Protein AF-A0A1X1EJH2-F1 (afdb_monomer_lite)

pLDDT: mean 87.95, std 6.54, range [63.72, 98.12]

Foldseek 3Di:
DDDPPRKDKDFDPDDDDDPDDDDDPQLVVLCVVVCPPPLDDPRRVVVCVLLVSDGDMDMPPHPDDDDPVVVVVDCPPVPPDPVSVVVVVVSVVVVVVPRDPVSVVVVVCCVPPPVVPDDDDDD

Radius of gyration: 16.6 Å; chains: 1; bounding box: 31×37×40 Å

Sequence (123 aa):
MDLSNGHSVHDVYNAAFSHAYIINKPAAEILLDKLFPVWCVADQWQTFKEFGFIRLFGVHPEYISTNSVYESISTIGNRSDREIQEAKETAWKTIYSSRSLKIKLIKAFNLLFHRPFQKIIKQ

Secondary structure (DSSP, 8-state):
-B-TTS-EEEE-S-----S-----HHHHHHHHHHH-S--S-TT-HHHHHHTTS---EEEES-SS---HHHHHT-GGG----HHHHHHHHHHHHHHHHTS-HHHHHHHHHIIIIIGGG--PPP-

Organism: Pantoea cypripedii (NCBI:txid55209)

Structure (mmCIF, N/CA/C/O backbone):
data_AF-A0A1X1EJH2-F1
#
_entry.id   AF-A0A1X1EJH2-F1
#
loop_
_atom_site.group_PDB
_atom_site.id
_atom_site.type_symbol
_atom_site.label_atom_id
_atom_site.label_alt_id
_atom_site.label_comp_id
_atom_site.label_asym_id
_atom_site.label_entity_id
_atom_site.label_seq_id
_atom_site.pdbx_PDB_ins_code
_atom_site.Cartn_x
_atom_site.Cartn_y
_atom_site.Cartn_z
_atom_site.occupancy
_atom_site.B_iso_or_equiv
_atom_site.auth_seq_id
_atom_site.auth_comp_id
_atom_site.auth_asym_id
_atom_site.auth_atom_id
_atom_site.pdbx_PDB_model_num
ATOM 1 N N . MET A 1 1 ? 3.697 -15.030 -10.867 1.00 88.62 1 MET A N 1
ATOM 2 C CA . MET A 1 1 ? 2.893 -15.504 -12.016 1.00 88.62 1 MET A CA 1
ATOM 3 C C . MET A 1 1 ? 3.459 -14.853 -13.251 1.00 88.62 1 MET A C 1
ATOM 5 O O . MET A 1 1 ? 3.441 -13.631 -13.319 1.00 88.62 1 MET A O 1
ATOM 9 N N . ASP A 1 2 ? 3.972 -15.641 -14.184 1.00 92.00 2 ASP A N 1
ATOM 10 C CA . ASP A 1 2 ? 4.567 -15.098 -15.403 1.00 92.00 2 ASP A CA 1
ATOM 11 C C . ASP A 1 2 ? 3.476 -14.686 -16.394 1.00 92.00 2 ASP A C 1
ATOM 13 O O . ASP A 1 2 ? 2.439 -15.342 -16.519 1.00 92.00 2 ASP A O 1
ATOM 17 N N . LEU A 1 3 ? 3.702 -13.560 -17.059 1.00 91.19 3 LEU A N 1
ATOM 18 C CA . LEU A 1 3 ? 2.867 -13.011 -18.117 1.00 91.19 3 LEU A CA 1
ATOM 19 C C . LEU A 1 3 ? 3.538 -13.295 -19.467 1.00 91.19 3 LEU A C 1
ATOM 21 O O . LEU A 1 3 ? 4.761 -13.386 -19.569 1.00 91.19 3 LEU A O 1
ATOM 25 N N . SER A 1 4 ? 2.745 -13.409 -20.531 1.00 87.19 4 SER A N 1
ATOM 26 C CA . SER A 1 4 ? 3.219 -13.827 -21.861 1.00 87.19 4 SER A CA 1
ATOM 27 C C . SER A 1 4 ? 4.199 -12.859 -22.541 1.00 87.19 4 SER A C 1
ATOM 29 O O . SER A 1 4 ? 4.781 -13.199 -23.564 1.00 87.19 4 SER A O 1
ATOM 31 N N . ASN A 1 5 ? 4.384 -11.654 -22.004 1.00 91.31 5 ASN A N 1
ATOM 32 C CA . ASN A 1 5 ? 5.194 -10.574 -22.570 1.00 91.31 5 ASN A CA 1
ATOM 33 C C . ASN A 1 5 ? 6.478 -10.293 -21.764 1.00 91.31 5 ASN A C 1
ATOM 35 O O . ASN A 1 5 ? 6.949 -9.156 -21.719 1.00 91.31 5 ASN A O 1
ATOM 39 N N . GLY A 1 6 ? 7.015 -11.303 -21.074 1.00 92.38 6 GLY A N 1
ATOM 40 C CA . GLY A 1 6 ? 8.248 -11.173 -20.287 1.00 92.38 6 GLY A CA 1
ATOM 41 C C . GLY A 1 6 ? 8.087 -10.392 -18.979 1.00 92.38 6 GLY A C 1
ATOM 42 O O . GLY A 1 6 ? 9.082 -10.060 -18.342 1.00 92.38 6 GLY A O 1
ATOM 43 N N . HIS A 1 7 ? 6.849 -10.101 -18.578 1.00 93.75 7 HIS A N 1
ATOM 44 C CA . HIS A 1 7 ? 6.526 -9.521 -17.279 1.00 93.75 7 HIS A CA 1
ATOM 45 C C . HIS A 1 7 ? 6.083 -10.607 -16.303 1.00 93.75 7 HIS A C 1
ATOM 47 O O . HIS A 1 7 ? 5.721 -11.714 -16.691 1.00 93.75 7 HIS A O 1
ATOM 53 N N . SER A 1 8 ? 6.088 -10.296 -15.016 1.00 94.31 8 SER A N 1
ATOM 54 C CA . SE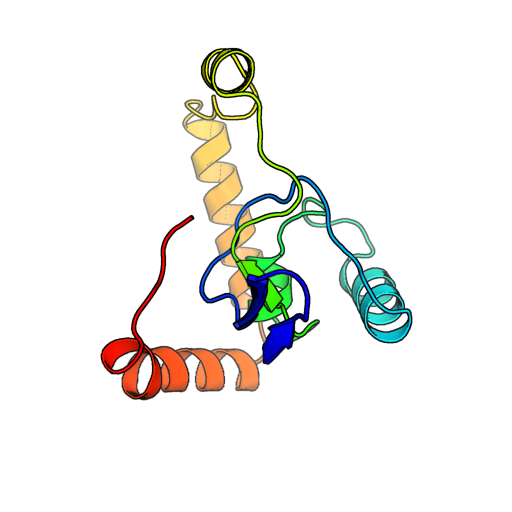R A 1 8 ? 5.726 -11.241 -13.967 1.00 94.31 8 SER A CA 1
ATOM 55 C C . SER A 1 8 ? 5.066 -10.526 -12.794 1.00 94.31 8 SER A C 1
ATOM 57 O O . SER A 1 8 ? 5.429 -9.409 -12.440 1.00 94.31 8 SER A O 1
ATOM 59 N N . VAL A 1 9 ? 4.060 -11.163 -12.204 1.00 93.38 9 VAL A N 1
ATOM 60 C CA . VAL A 1 9 ? 3.301 -10.652 -11.060 1.00 93.38 9 VAL A CA 1
ATOM 61 C C . VAL A 1 9 ? 3.816 -11.291 -9.775 1.00 93.38 9 VAL A C 1
ATOM 63 O O . VAL A 1 9 ? 3.859 -12.524 -9.676 1.00 93.38 9 VAL A O 1
ATOM 66 N N . HIS A 1 10 ? 4.142 -10.460 -8.786 1.00 92.44 10 HIS A N 1
ATOM 67 C CA . HIS A 1 10 ? 4.708 -10.862 -7.494 1.00 92.44 10 HIS A CA 1
ATOM 68 C C . HIS A 1 10 ? 3.919 -10.277 -6.327 1.00 92.44 10 HIS A C 1
ATOM 70 O O . HIS A 1 10 ? 3.327 -9.203 -6.441 1.00 92.44 10 HIS A O 1
ATOM 76 N N . ASP A 1 11 ? 3.936 -10.964 -5.184 1.00 91.88 11 ASP A N 1
ATOM 77 C CA . ASP A 1 11 ? 3.439 -10.393 -3.931 1.00 91.88 11 ASP A CA 1
ATOM 78 C C . ASP A 1 11 ? 4.308 -9.196 -3.524 1.00 91.88 11 ASP A C 1
ATOM 80 O O . ASP A 1 11 ? 5.528 -9.296 -3.390 1.00 91.88 11 ASP A O 1
ATOM 84 N N . VAL A 1 12 ? 3.673 -8.050 -3.282 1.00 90.56 12 VAL A N 1
ATOM 85 C CA . VAL A 1 12 ? 4.390 -6.820 -2.924 1.00 90.56 12 VAL A CA 1
ATOM 86 C C . VAL A 1 12 ? 4.751 -6.846 -1.454 1.00 90.56 12 VAL A C 1
ATOM 88 O O . VAL A 1 12 ? 3.857 -6.854 -0.613 1.00 90.56 12 VAL A O 1
ATOM 91 N N . TYR A 1 13 ? 6.035 -6.808 -1.105 1.00 85.44 13 TYR A N 1
ATOM 92 C CA . TYR A 1 13 ? 6.447 -6.725 0.300 1.00 85.44 13 TYR A CA 1
ATOM 93 C C . TYR A 1 13 ? 6.206 -5.328 0.891 1.00 85.44 13 TYR A C 1
ATOM 95 O O . TYR A 1 13 ? 5.553 -5.194 1.927 1.00 85.44 13 TYR A O 1
ATOM 103 N N . ASN A 1 14 ? 6.701 -4.298 0.206 1.00 84.62 14 ASN A N 1
ATOM 104 C CA . ASN A 1 14 ? 6.531 -2.892 0.544 1.00 84.62 14 ASN A CA 1
ATOM 105 C C . ASN A 1 14 ? 6.216 -2.127 -0.748 1.00 84.62 14 ASN A C 1
ATOM 107 O O . ASN A 1 14 ? 6.860 -2.380 -1.762 1.00 84.62 14 ASN A O 1
ATOM 111 N N . ALA A 1 15 ? 5.239 -1.224 -0.705 1.00 83.12 15 ALA A N 1
ATOM 112 C CA . ALA A 1 15 ? 4.937 -0.316 -1.801 1.00 83.12 15 ALA A CA 1
ATOM 113 C C . ALA A 1 15 ? 4.626 1.071 -1.256 1.00 83.12 15 ALA A C 1
ATOM 115 O O . ALA A 1 15 ? 3.756 1.241 -0.399 1.00 83.12 15 ALA A O 1
ATOM 116 N N . ALA A 1 16 ? 5.311 2.052 -1.823 1.00 77.31 16 ALA A N 1
ATOM 117 C CA . ALA A 1 16 ? 4.998 3.457 -1.681 1.00 77.31 16 ALA A CA 1
ATOM 118 C C . ALA A 1 16 ? 4.792 4.015 -3.084 1.00 77.31 16 ALA A C 1
ATOM 120 O O . ALA A 1 16 ? 5.612 3.745 -3.961 1.00 77.31 16 ALA A O 1
ATOM 121 N N . PHE A 1 17 ? 3.724 4.794 -3.261 1.00 78.81 17 PHE A N 1
ATOM 122 C CA . PHE A 1 17 ? 3.321 5.355 -4.548 1.00 78.81 17 PHE A CA 1
ATOM 123 C C . PHE A 1 17 ? 2.974 4.289 -5.599 1.00 78.81 17 PHE A C 1
ATOM 125 O O . PHE A 1 17 ? 3.233 3.094 -5.457 1.00 78.81 17 PHE A O 1
ATOM 132 N N . SER A 1 18 ? 2.304 4.725 -6.657 1.00 85.69 18 SER A N 1
ATOM 133 C CA . SER A 1 18 ? 2.094 3.928 -7.859 1.00 85.69 18 SER A CA 1
ATOM 134 C C . SER A 1 18 ? 1.740 4.870 -9.001 1.00 85.69 18 SER A C 1
ATOM 136 O O . SER A 1 18 ? 0.858 5.713 -8.847 1.00 85.69 18 SER A O 1
ATOM 138 N N . HIS A 1 19 ? 2.419 4.733 -10.139 1.00 85.94 19 HIS A N 1
ATOM 139 C CA . HIS A 1 19 ? 2.114 5.519 -11.339 1.00 85.94 19 HIS A CA 1
ATOM 140 C C . HIS A 1 19 ? 0.882 4.990 -12.075 1.00 85.94 19 HIS A C 1
ATOM 142 O O . HIS A 1 19 ? 0.144 5.755 -12.688 1.00 85.94 19 HIS A O 1
ATOM 148 N N . ALA A 1 20 ? 0.642 3.682 -11.988 1.00 89.31 20 ALA A N 1
ATOM 149 C CA . ALA A 1 20 ? -0.571 3.047 -12.466 1.00 89.31 20 ALA A CA 1
ATOM 150 C C . ALA A 1 20 ? -0.858 1.768 -11.692 1.00 89.31 20 ALA A C 1
ATOM 152 O O . ALA A 1 20 ? 0.041 1.004 -11.340 1.00 89.31 20 ALA A O 1
ATOM 153 N N . TYR A 1 21 ? -2.145 1.516 -11.491 1.00 93.38 21 TYR A N 1
ATOM 154 C CA . TYR A 1 21 ? -2.645 0.321 -10.842 1.00 93.38 21 TYR A CA 1
ATOM 155 C C . TYR A 1 21 ? -3.953 -0.118 -11.494 1.00 93.38 21 TYR A C 1
ATOM 157 O O . TYR A 1 21 ? -4.667 0.669 -12.114 1.00 93.38 21 TYR A O 1
ATOM 165 N N . ILE A 1 22 ? -4.268 -1.396 -11.321 1.00 94.12 22 ILE A N 1
ATOM 166 C CA . ILE A 1 22 ? -5.565 -1.971 -11.658 1.00 94.12 22 ILE A CA 1
ATOM 167 C C . ILE A 1 22 ? -6.149 -2.506 -10.361 1.00 94.12 22 ILE A C 1
ATOM 169 O O . ILE A 1 22 ? -5.478 -3.218 -9.613 1.00 94.12 22 ILE A O 1
ATOM 173 N N . ILE A 1 23 ? -7.408 -2.174 -10.103 1.00 95.38 23 ILE A N 1
ATOM 174 C CA . ILE A 1 23 ? -8.157 -2.680 -8.962 1.00 95.38 23 ILE A CA 1
ATOM 175 C C . ILE A 1 23 ? -9.407 -3.392 -9.465 1.00 95.38 23 ILE A C 1
ATOM 177 O O . ILE A 1 23 ? -10.095 -2.912 -10.364 1.00 95.38 23 ILE A O 1
ATOM 181 N N . ASN A 1 24 ? -9.689 -4.569 -8.911 1.00 97.38 24 ASN A N 1
ATOM 182 C CA . ASN A 1 24 ? -10.932 -5.262 -9.215 1.00 97.38 24 ASN A CA 1
ATOM 183 C C . ASN A 1 24 ? -12.092 -4.671 -8.399 1.00 97.38 24 ASN A C 1
ATOM 185 O O . ASN A 1 24 ? -11.890 -4.011 -7.379 1.00 97.38 24 ASN A O 1
ATOM 189 N N . LYS A 1 25 ? -13.324 -4.933 -8.840 1.00 98.12 25 LYS A N 1
ATOM 190 C CA . LYS A 1 25 ? -14.527 -4.397 -8.192 1.00 98.12 25 LYS A CA 1
ATOM 191 C C . LYS A 1 25 ? -14.611 -4.725 -6.685 1.00 98.12 25 LYS A C 1
ATOM 193 O O . LYS A 1 25 ? -14.794 -3.782 -5.921 1.00 98.12 25 LYS A O 1
ATOM 198 N N . PRO A 1 26 ? -14.395 -5.977 -6.225 1.00 97.75 26 PRO A N 1
ATOM 199 C CA . PRO A 1 26 ? -14.467 -6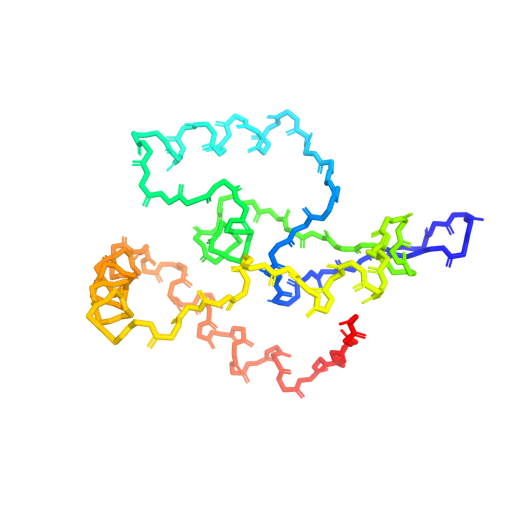.283 -4.794 1.00 97.75 26 PRO A CA 1
ATOM 200 C C . PRO A 1 26 ? -13.457 -5.504 -3.943 1.00 97.75 26 PRO A C 1
ATOM 202 O O . PRO A 1 26 ? -13.797 -5.010 -2.873 1.00 97.75 26 PRO A O 1
ATOM 205 N N . ALA A 1 27 ? -12.212 -5.362 -4.410 1.00 96.81 27 ALA A N 1
ATOM 206 C CA . ALA A 1 27 ? -11.211 -4.582 -3.693 1.00 96.81 27 ALA A CA 1
ATOM 207 C C . ALA A 1 27 ? -11.582 -3.092 -3.657 1.00 96.81 27 ALA A C 1
ATOM 209 O O . ALA A 1 27 ? -11.397 -2.452 -2.626 1.00 96.81 27 ALA A O 1
ATOM 210 N N . ALA A 1 28 ? -12.139 -2.551 -4.744 1.00 96.81 28 ALA A N 1
ATOM 211 C CA . ALA A 1 28 ? -12.582 -1.160 -4.798 1.00 96.81 28 ALA A CA 1
ATOM 212 C C . ALA A 1 28 ? -13.730 -0.877 -3.815 1.00 96.81 28 ALA A C 1
ATOM 214 O O . ALA A 1 28 ? -13.687 0.126 -3.111 1.00 96.81 28 ALA A O 1
ATOM 215 N N . GLU A 1 29 ? -14.711 -1.777 -3.712 1.00 97.75 29 GLU A N 1
ATOM 216 C CA . GLU A 1 29 ? -15.818 -1.668 -2.750 1.00 97.75 29 GLU A CA 1
ATOM 217 C C . GLU A 1 29 ? -15.316 -1.720 -1.300 1.00 97.75 29 GLU A C 1
ATOM 219 O O . GLU A 1 29 ? -15.727 -0.906 -0.475 1.00 97.75 29 GLU A O 1
ATOM 224 N N . ILE A 1 30 ? -14.370 -2.619 -0.996 1.00 96.88 30 ILE A N 1
ATOM 225 C CA . ILE A 1 30 ? -13.748 -2.689 0.334 1.00 96.88 30 ILE A CA 1
ATOM 226 C C . ILE A 1 30 ? -12.990 -1.399 0.648 1.00 96.88 30 ILE A C 1
ATOM 228 O O . ILE A 1 30 ? -13.115 -0.872 1.750 1.00 96.88 30 ILE A O 1
ATOM 232 N N . LEU A 1 31 ? -12.194 -0.880 -0.289 1.00 95.62 31 LEU A N 1
ATOM 233 C CA . LEU A 1 31 ? -11.473 0.371 -0.060 1.00 95.62 31 LEU A CA 1
ATOM 234 C C . LEU A 1 31 ? -12.435 1.551 0.099 1.00 95.62 31 LEU A C 1
ATOM 236 O O . LEU A 1 31 ? -12.207 2.382 0.969 1.00 95.62 31 LEU A O 1
ATOM 240 N N . LEU A 1 32 ? -13.529 1.608 -0.661 1.00 95.38 32 LEU A N 1
ATOM 241 C CA . LEU A 1 32 ? -14.542 2.650 -0.504 1.00 95.38 32 LEU A CA 1
ATOM 242 C C . LEU A 1 32 ? -15.153 2.634 0.908 1.00 95.38 32 LEU A C 1
ATOM 244 O O . LEU A 1 32 ? -15.235 3.679 1.541 1.00 95.38 32 LEU A O 1
ATOM 248 N N . ASP A 1 33 ? -15.508 1.458 1.429 1.00 95.94 33 ASP A N 1
ATOM 249 C CA . ASP A 1 33 ? -16.025 1.303 2.799 1.00 95.94 33 ASP A CA 1
ATOM 250 C C . ASP A 1 33 ? -14.973 1.648 3.867 1.00 95.94 33 ASP A C 1
ATOM 252 O O . ASP A 1 33 ? -15.266 2.319 4.852 1.00 95.94 33 ASP A O 1
ATOM 256 N N . LYS A 1 34 ? -13.722 1.207 3.684 1.00 93.62 34 LYS A N 1
ATOM 257 C CA . LYS A 1 34 ? -12.668 1.343 4.705 1.00 93.62 34 LYS A CA 1
ATOM 258 C C . LYS A 1 34 ? -11.961 2.692 4.710 1.00 93.62 34 LYS A C 1
ATOM 260 O O . LYS A 1 34 ? -11.358 3.043 5.725 1.00 93.62 34 LYS A O 1
ATOM 265 N N . LEU A 1 35 ? -11.984 3.424 3.600 1.00 93.69 35 LEU A N 1
ATOM 266 C CA . LEU A 1 35 ? -11.306 4.714 3.457 1.00 93.69 35 LEU A CA 1
ATOM 267 C C . LEU A 1 35 ? -12.242 5.913 3.654 1.00 93.69 35 LEU A C 1
ATOM 269 O O . LEU A 1 35 ? -11.758 7.042 3.619 1.00 93.69 35 LEU A O 1
ATOM 273 N N . PHE A 1 36 ? -13.540 5.689 3.896 1.00 93.00 36 PHE A N 1
ATOM 274 C CA . PHE A 1 36 ? -14.504 6.740 4.224 1.00 93.00 36 PHE A CA 1
ATOM 275 C C . PHE A 1 36 ? -14.946 6.686 5.703 1.00 93.00 36 PHE A C 1
ATOM 277 O O . PHE A 1 36 ? -15.255 5.607 6.205 1.00 93.00 36 PHE A O 1
ATOM 284 N N . PRO A 1 37 ? -15.016 7.834 6.412 1.00 92.69 37 PRO A N 1
ATOM 285 C CA . PRO A 1 37 ? -14.597 9.172 5.973 1.00 92.69 37 PRO A CA 1
ATOM 286 C C . PRO A 1 37 ? -13.082 9.244 5.722 1.00 92.69 37 PRO A C 1
ATOM 288 O O . PRO A 1 37 ? -12.326 8.487 6.320 1.00 92.69 37 PRO A O 1
ATOM 291 N N . VAL A 1 38 ? -12.642 10.141 4.834 1.00 93.00 38 VAL A N 1
ATOM 292 C CA . VAL A 1 38 ? -11.239 10.216 4.382 1.00 93.00 38 VAL A CA 1
ATOM 293 C C . VAL A 1 38 ? -10.285 10.435 5.560 1.00 93.00 38 VAL A C 1
ATOM 295 O O . VAL A 1 38 ? -10.371 11.447 6.251 1.00 93.00 38 VAL A O 1
ATOM 298 N N . TRP A 1 39 ? -9.351 9.502 5.761 1.00 91.19 39 TRP A N 1
ATOM 299 C CA . TRP A 1 39 ? -8.378 9.536 6.866 1.00 91.19 39 TRP A CA 1
ATOM 300 C C . TRP A 1 39 ? -6.916 9.349 6.431 1.00 91.19 39 TRP A C 1
ATOM 302 O O . TRP A 1 39 ? -6.003 9.533 7.2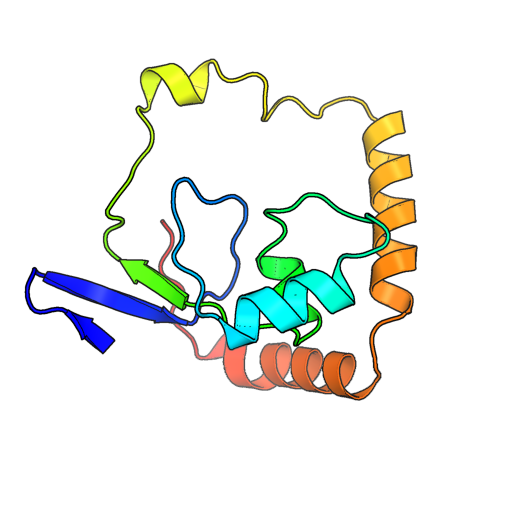37 1.00 91.19 39 TRP A O 1
ATOM 312 N N . CYS A 1 40 ? -6.662 8.998 5.169 1.00 89.88 40 CYS A N 1
ATOM 313 C CA . CYS A 1 40 ? -5.317 8.934 4.597 1.00 89.88 40 CYS A CA 1
ATOM 314 C C . CYS A 1 40 ? -5.324 9.210 3.086 1.00 89.88 40 CYS A C 1
ATOM 316 O O . CYS A 1 40 ? -6.377 9.339 2.463 1.00 89.88 40 CYS A O 1
ATOM 318 N N . VAL A 1 41 ? -4.126 9.319 2.503 1.00 87.69 41 VAL A N 1
ATOM 319 C CA . VAL A 1 41 ? -3.935 9.498 1.057 1.00 87.69 41 VAL A CA 1
ATOM 320 C C . VAL A 1 41 ? -4.326 8.216 0.310 1.00 87.69 41 VAL A C 1
ATOM 322 O O . VAL A 1 41 ? -4.103 7.109 0.799 1.00 87.69 41 VAL A O 1
ATOM 325 N N . ALA A 1 42 ? -4.889 8.360 -0.889 1.00 84.25 42 ALA A N 1
ATOM 326 C CA . ALA A 1 42 ? -5.442 7.255 -1.672 1.00 84.25 42 ALA A CA 1
ATOM 327 C C . ALA A 1 42 ? -4.415 6.199 -2.133 1.00 84.25 42 ALA A C 1
ATOM 329 O O . ALA A 1 42 ? -4.811 5.104 -2.512 1.00 84.25 42 ALA A O 1
ATOM 330 N N . ASP A 1 43 ? -3.114 6.491 -2.098 1.00 86.50 43 ASP A N 1
ATOM 331 C CA . ASP A 1 43 ? -2.036 5.618 -2.583 1.00 86.50 43 ASP A CA 1
ATOM 332 C C . ASP A 1 43 ? -1.211 4.971 -1.454 1.00 86.50 43 ASP A C 1
ATOM 334 O O . ASP A 1 43 ? -0.082 4.518 -1.661 1.00 86.50 43 ASP A O 1
ATOM 338 N N . GLN A 1 44 ? -1.777 4.882 -0.245 1.00 91.56 44 GLN A N 1
ATOM 339 C CA . GLN A 1 44 ? -1.169 4.197 0.903 1.00 91.56 44 GLN A CA 1
ATOM 340 C C . GLN A 1 44 ? -1.300 2.664 0.795 1.00 91.56 44 GLN A C 1
ATOM 342 O O . GLN A 1 44 ? -1.771 1.984 1.710 1.00 91.56 44 GLN A O 1
ATOM 347 N N . TRP A 1 45 ? -0.854 2.096 -0.330 1.00 93.00 45 TRP A N 1
ATOM 348 C CA . TRP A 1 45 ? -1.011 0.678 -0.674 1.00 93.00 45 TRP A CA 1
ATOM 349 C C . TRP A 1 45 ? -0.437 -0.270 0.380 1.00 93.00 45 TRP A C 1
ATOM 351 O O . TRP A 1 45 ? -1.075 -1.272 0.722 1.00 93.00 45 TRP A O 1
ATOM 361 N N . GLN A 1 46 ? 0.733 0.059 0.945 1.00 90.69 46 GLN A N 1
ATOM 362 C CA . GLN A 1 46 ? 1.303 -0.711 2.050 1.00 90.69 46 GLN A CA 1
ATOM 363 C C . GLN A 1 46 ? 0.355 -0.738 3.251 1.00 90.69 46 GLN A C 1
ATOM 365 O O . GLN A 1 46 ? 0.116 -1.809 3.804 1.00 90.69 46 GLN A O 1
ATOM 370 N N . THR A 1 47 ? -0.221 0.400 3.641 1.00 91.19 47 THR A N 1
ATOM 371 C CA . THR A 1 47 ? -1.176 0.470 4.752 1.00 91.19 47 THR A CA 1
ATOM 372 C C . THR A 1 47 ? -2.411 -0.373 4.461 1.00 91.19 47 THR A C 1
ATOM 374 O O . THR A 1 47 ? -2.813 -1.167 5.307 1.00 91.19 47 THR A O 1
ATOM 377 N N . PHE A 1 48 ? -2.985 -0.291 3.260 1.00 92.69 48 PHE A N 1
ATOM 378 C CA . PHE A 1 48 ? -4.186 -1.064 2.917 1.00 92.69 48 PHE A CA 1
ATOM 379 C C . PHE A 1 48 ? -3.930 -2.573 2.970 1.00 92.69 48 PHE A C 1
ATOM 381 O O . PHE A 1 48 ? -4.751 -3.330 3.497 1.00 92.69 48 PHE A O 1
ATOM 388 N N . LYS A 1 49 ? -2.756 -3.009 2.492 1.00 91.81 49 LYS A N 1
ATOM 389 C CA . LYS A 1 49 ? -2.299 -4.396 2.629 1.00 91.81 49 LYS A CA 1
ATOM 390 C C . LYS A 1 49 ? -2.107 -4.770 4.098 1.00 91.81 49 LYS A C 1
ATOM 392 O O . LYS A 1 49 ? -2.573 -5.818 4.536 1.00 91.81 49 LYS A O 1
ATOM 397 N N . GLU A 1 50 ? -1.422 -3.932 4.871 1.00 88.88 50 GLU A N 1
ATOM 398 C CA . GLU A 1 50 ? -1.114 -4.205 6.275 1.00 88.88 50 GLU A CA 1
ATOM 399 C C . GLU A 1 50 ? -2.351 -4.247 7.162 1.00 88.88 50 GLU A C 1
ATOM 401 O O . GLU A 1 50 ? -2.334 -4.963 8.153 1.00 88.88 50 GLU A O 1
ATOM 406 N N . PHE A 1 51 ? -3.410 -3.516 6.828 1.00 90.50 51 PHE A N 1
ATOM 407 C CA . PHE A 1 51 ? -4.699 -3.586 7.516 1.00 90.50 51 PHE A CA 1
ATOM 408 C C . PHE A 1 51 ? -5.549 -4.779 7.048 1.00 90.50 51 PHE A C 1
ATOM 410 O O . PHE A 1 51 ? -6.572 -5.085 7.660 1.00 90.50 51 PHE A O 1
ATOM 417 N N . GLY A 1 52 ? -5.108 -5.485 6.003 1.00 90.06 52 GLY A N 1
ATOM 418 C CA . GLY A 1 52 ? -5.790 -6.645 5.440 1.00 90.06 52 GLY A CA 1
ATOM 419 C C . GLY A 1 52 ? -6.998 -6.295 4.577 1.00 90.06 52 GLY A C 1
ATOM 420 O O . GLY A 1 52 ? -7.849 -7.154 4.372 1.00 90.06 52 GLY A O 1
ATOM 421 N N . PHE A 1 53 ? -7.098 -5.056 4.088 1.00 93.31 53 PHE A N 1
ATOM 422 C CA . PHE A 1 53 ? -8.209 -4.627 3.234 1.00 93.31 53 PHE A CA 1
ATOM 423 C C . PHE A 1 53 ? -8.118 -5.242 1.840 1.00 93.31 53 PHE A C 1
ATOM 425 O O . PHE A 1 53 ? -9.126 -5.633 1.261 1.00 93.31 53 PHE A O 1
ATOM 432 N N . ILE A 1 54 ? -6.899 -5.353 1.311 1.00 94.62 54 ILE A N 1
ATOM 433 C CA . ILE A 1 54 ? -6.643 -5.845 -0.041 1.00 94.62 54 ILE A CA 1
ATOM 434 C C . ILE A 1 54 ? -5.449 -6.798 -0.074 1.00 94.62 54 ILE A C 1
ATOM 436 O O . ILE A 1 54 ? -4.567 -6.770 0.788 1.00 94.62 54 ILE A O 1
ATOM 440 N N . ARG A 1 55 ? -5.396 -7.612 -1.130 1.00 94.31 55 ARG A N 1
ATOM 441 C CA . ARG A 1 55 ? -4.172 -8.292 -1.564 1.00 94.31 55 ARG A CA 1
ATOM 442 C C . ARG A 1 55 ? -3.488 -7.415 -2.602 1.00 94.31 55 ARG A C 1
ATOM 444 O O . ARG A 1 55 ? -4.143 -6.960 -3.534 1.00 94.31 55 ARG A O 1
ATOM 451 N N . LEU A 1 56 ? -2.192 -7.186 -2.426 1.00 94.69 56 LEU A N 1
ATOM 452 C CA . LEU A 1 56 ? -1.422 -6.272 -3.258 1.00 94.69 56 LEU A CA 1
ATOM 453 C C . LEU A 1 56 ? -0.331 -7.031 -4.008 1.00 94.69 56 LEU A C 1
ATOM 455 O O . LEU A 1 56 ? 0.509 -7.693 -3.392 1.00 94.69 56 LEU A O 1
ATOM 459 N N . PHE A 1 57 ? -0.344 -6.876 -5.327 1.00 94.44 57 PHE A N 1
ATOM 460 C CA . PHE A 1 57 ? 0.620 -7.465 -6.243 1.00 94.44 57 PHE A CA 1
ATOM 461 C C . PHE A 1 57 ? 1.268 -6.382 -7.100 1.00 94.44 57 PHE A C 1
ATOM 463 O O . PHE A 1 57 ? 0.663 -5.340 -7.346 1.00 94.44 57 PHE A O 1
ATOM 470 N N . GLY A 1 58 ? 2.489 -6.650 -7.548 1.00 92.94 58 GLY A N 1
ATOM 471 C CA . GLY A 1 58 ? 3.296 -5.754 -8.365 1.00 92.94 58 GLY A CA 1
ATOM 472 C C . GLY A 1 58 ? 3.741 -6.474 -9.626 1.00 92.94 58 GLY A C 1
ATOM 473 O O . GLY A 1 58 ? 3.953 -7.689 -9.601 1.00 92.94 58 GLY A O 1
ATOM 474 N N . VAL A 1 59 ? 3.852 -5.731 -10.725 1.00 92.81 59 VAL A N 1
ATOM 475 C CA . VAL A 1 59 ? 4.350 -6.256 -11.998 1.00 92.81 59 VAL A CA 1
ATOM 476 C C . VAL A 1 59 ? 5.822 -5.889 -12.150 1.00 92.81 59 VAL A C 1
ATOM 478 O O . VAL A 1 59 ? 6.192 -4.735 -11.935 1.00 92.81 59 VAL A O 1
ATOM 481 N N . HIS A 1 60 ? 6.637 -6.874 -12.519 1.00 91.50 60 HIS A N 1
ATOM 482 C CA . HIS A 1 60 ? 8.057 -6.716 -12.797 1.00 91.50 60 HIS A CA 1
ATOM 483 C C . HIS A 1 60 ? 8.439 -7.329 -14.163 1.00 91.50 60 HIS A C 1
ATOM 485 O O . HIS A 1 60 ? 8.122 -8.504 -14.390 1.00 91.50 60 HIS A O 1
ATOM 491 N N . PRO A 1 61 ? 9.148 -6.592 -15.041 1.00 91.62 61 PRO A N 1
ATOM 492 C CA . PRO A 1 61 ? 9.413 -5.150 -14.935 1.00 91.62 61 PRO A CA 1
ATOM 493 C C . PRO A 1 61 ? 8.112 -4.325 -14.938 1.00 91.62 61 PRO A C 1
ATOM 495 O O . PRO A 1 61 ? 7.037 -4.852 -15.217 1.00 91.62 61 PRO A O 1
ATOM 498 N N . GLU A 1 62 ? 8.171 -3.058 -14.535 1.00 90.00 62 GLU A N 1
ATOM 499 C CA . GLU A 1 62 ? 7.005 -2.173 -14.518 1.00 90.00 62 GLU A CA 1
ATOM 500 C C . GLU A 1 62 ? 6.580 -1.738 -15.930 1.00 90.00 62 GLU A C 1
ATOM 502 O O . GLU A 1 62 ? 7.409 -1.510 -16.806 1.00 90.00 62 GLU A O 1
ATOM 507 N N . TYR A 1 63 ? 5.271 -1.562 -16.141 1.00 89.69 63 TYR A N 1
ATOM 508 C CA . TYR A 1 63 ? 4.740 -1.039 -17.410 1.00 89.69 63 TYR A CA 1
ATOM 509 C C . TYR A 1 63 ? 4.858 0.479 -17.542 1.00 89.69 63 TYR A C 1
ATOM 511 O O . TYR A 1 63 ? 4.929 0.998 -18.653 1.00 89.69 63 TYR A O 1
ATOM 519 N N . ILE A 1 64 ? 4.806 1.194 -16.416 1.00 89.94 64 ILE A N 1
ATOM 520 C CA . ILE A 1 64 ? 4.869 2.654 -16.375 1.00 89.94 64 ILE A CA 1
ATOM 521 C C . ILE A 1 64 ? 5.970 3.043 -15.405 1.00 89.94 64 ILE A C 1
ATOM 523 O O . ILE A 1 64 ? 5.867 2.784 -14.205 1.00 89.94 64 ILE A O 1
ATOM 527 N N . SER A 1 65 ? 6.998 3.682 -15.952 1.00 85.62 65 SER A N 1
ATOM 528 C CA . SER A 1 65 ? 8.126 4.226 -15.208 1.00 85.62 65 SER A CA 1
ATOM 529 C C . SER A 1 65 ? 8.136 5.749 -15.321 1.00 85.62 65 SER A C 1
ATOM 531 O O . SER A 1 65 ? 7.596 6.326 -16.273 1.00 85.62 65 SER A O 1
ATOM 533 N N . THR A 1 66 ? 8.717 6.411 -14.330 1.00 82.25 66 THR A N 1
ATOM 534 C CA . THR A 1 66 ? 8.924 7.856 -14.343 1.00 82.25 66 THR A CA 1
ATOM 535 C C . THR A 1 66 ? 10.043 8.234 -15.294 1.00 82.25 66 THR A C 1
ATOM 537 O O . THR A 1 66 ? 11.009 7.506 -15.508 1.00 82.25 66 THR A O 1
ATOM 540 N N . ASN A 1 67 ? 9.935 9.432 -15.861 1.00 86.06 67 ASN A N 1
ATOM 541 C CA . ASN A 1 67 ? 11.088 10.045 -16.492 1.00 86.06 67 ASN A CA 1
ATOM 542 C C . ASN A 1 67 ? 12.035 10.535 -15.386 1.00 86.06 67 ASN A C 1
ATOM 544 O O . ASN A 1 67 ? 11.670 11.418 -14.606 1.00 86.06 67 ASN A O 1
ATOM 548 N N . SER A 1 68 ? 13.245 9.981 -15.347 1.00 84.31 68 SER A N 1
ATOM 549 C CA . SER A 1 68 ? 14.240 10.257 -14.304 1.00 84.31 68 SER A CA 1
ATOM 550 C C . SER A 1 68 ? 14.592 11.742 -14.160 1.00 84.31 68 SER A C 1
ATOM 552 O O . SER A 1 68 ? 14.833 12.214 -13.049 1.00 84.31 68 SER A O 1
ATOM 554 N N . VAL A 1 69 ? 14.571 12.508 -15.258 1.00 86.12 69 VAL A N 1
ATOM 555 C CA . VAL A 1 69 ? 14.849 13.953 -15.242 1.00 86.12 69 VAL A CA 1
ATOM 556 C C . VAL A 1 69 ? 13.776 14.690 -14.447 1.00 86.12 69 VAL A C 1
ATOM 558 O O . VAL A 1 69 ? 14.096 15.451 -13.535 1.00 86.12 69 VAL A O 1
ATOM 561 N N . TYR A 1 70 ? 12.501 14.439 -14.745 1.00 84.19 70 TYR A N 1
ATOM 562 C CA . TYR A 1 70 ? 11.396 15.125 -14.073 1.00 84.19 70 TYR A CA 1
ATOM 563 C C . TYR A 1 70 ? 11.175 14.645 -12.639 1.00 84.19 70 TYR A C 1
ATOM 565 O O . TYR A 1 70 ? 10.754 15.426 -11.788 1.00 84.19 70 TYR A O 1
ATOM 573 N N . GLU A 1 71 ? 11.499 13.387 -12.347 1.00 81.44 71 GLU A N 1
ATOM 574 C CA . GLU A 1 71 ? 11.437 12.861 -10.987 1.00 81.44 71 GLU A CA 1
ATOM 575 C C . GLU A 1 71 ? 12.417 13.587 -10.054 1.00 81.44 71 GLU A C 1
ATOM 577 O O . GLU A 1 71 ? 12.033 13.997 -8.960 1.00 81.44 71 GLU A O 1
ATOM 582 N N . SER A 1 72 ? 13.648 13.841 -10.514 1.00 78.69 72 SER A N 1
ATOM 583 C CA . SER A 1 72 ? 14.690 14.503 -9.712 1.00 78.69 72 SER A CA 1
ATOM 584 C C . SER A 1 72 ? 14.377 15.950 -9.310 1.00 78.69 72 SER A C 1
ATOM 586 O O . SER A 1 72 ? 14.913 16.440 -8.317 1.00 78.69 72 SER A O 1
ATOM 588 N N . ILE A 1 73 ? 13.497 16.627 -10.053 1.00 83.31 73 ILE A N 1
ATOM 589 C CA . ILE A 1 73 ? 13.065 18.005 -9.771 1.00 83.31 73 ILE A CA 1
ATOM 590 C C . ILE A 1 73 ? 11.695 18.062 -9.083 1.00 83.31 73 ILE A C 1
ATOM 592 O O . ILE A 1 73 ? 11.179 19.147 -8.811 1.00 83.31 73 ILE A O 1
ATOM 596 N N . SER A 1 74 ? 11.083 16.906 -8.812 1.00 77.56 74 SER A N 1
ATOM 597 C CA . SER A 1 74 ? 9.767 16.828 -8.190 1.00 77.56 74 SER A CA 1
ATOM 598 C C . SER A 1 74 ? 9.803 17.327 -6.747 1.00 77.56 74 SER A C 1
ATOM 600 O O . SER A 1 74 ? 10.602 16.885 -5.922 1.00 77.56 74 SER A O 1
ATOM 602 N N . THR A 1 75 ? 8.866 18.207 -6.400 1.00 76.31 75 THR A N 1
ATOM 603 C CA . THR A 1 75 ? 8.699 18.710 -5.030 1.00 76.31 75 THR A CA 1
ATOM 604 C C . THR A 1 75 ? 7.875 17.773 -4.142 1.00 76.31 75 THR A C 1
ATOM 606 O O . THR A 1 75 ? 7.843 17.964 -2.929 1.00 76.31 75 THR A O 1
ATOM 609 N N . ILE A 1 76 ? 7.266 16.718 -4.703 1.00 69.06 76 ILE A N 1
ATOM 610 C CA . ILE A 1 76 ? 6.419 15.751 -3.973 1.00 69.06 76 ILE A CA 1
ATOM 611 C C . ILE A 1 76 ? 7.205 15.033 -2.856 1.00 69.06 76 ILE A C 1
ATOM 613 O O . ILE A 1 76 ? 6.642 14.656 -1.820 1.00 69.06 76 ILE A O 1
ATOM 617 N N . GLY A 1 77 ? 8.516 14.857 -3.050 1.00 63.72 77 GLY A N 1
ATOM 618 C CA . GLY A 1 77 ? 9.416 14.220 -2.087 1.00 63.72 77 GLY A CA 1
ATOM 619 C C . GLY A 1 77 ? 9.940 15.144 -0.983 1.00 63.72 77 GLY A C 1
ATOM 620 O O . GLY A 1 77 ? 10.438 14.643 0.027 1.00 63.72 77 GLY A O 1
ATOM 621 N N . ASN A 1 78 ? 9.825 16.470 -1.127 1.00 66.81 78 ASN A N 1
ATOM 622 C CA . ASN A 1 78 ? 10.386 17.405 -0.156 1.00 66.81 78 ASN A CA 1
ATOM 623 C C . ASN A 1 78 ? 9.475 17.507 1.077 1.00 66.81 78 ASN A C 1
ATOM 625 O O . ASN A 1 78 ? 8.483 18.230 1.090 1.00 66.81 78 ASN A O 1
ATOM 629 N N . ARG A 1 79 ? 9.800 16.722 2.107 1.00 68.06 79 ARG A N 1
ATOM 630 C CA . ARG A 1 79 ? 9.033 16.599 3.355 1.00 68.06 79 ARG A CA 1
ATOM 631 C C . ARG A 1 79 ? 9.871 16.982 4.575 1.00 68.06 79 ARG A C 1
ATOM 633 O O . ARG A 1 79 ? 9.732 16.345 5.610 1.00 68.06 79 ARG A O 1
ATOM 640 N N . SER A 1 80 ? 10.785 17.942 4.456 1.00 75.88 80 SER A N 1
ATOM 641 C CA . SER A 1 80 ? 11.787 18.252 5.492 1.00 75.88 80 SER A CA 1
ATOM 642 C C . SER A 1 80 ? 11.258 19.019 6.711 1.00 75.88 80 SER A C 1
ATOM 644 O O . SER A 1 80 ? 11.998 19.186 7.678 1.00 75.88 80 SER A O 1
ATOM 646 N N . ASP A 1 81 ? 10.001 19.464 6.696 1.00 85.62 81 ASP A N 1
ATOM 647 C CA . ASP A 1 81 ? 9.395 20.170 7.824 1.00 85.62 81 ASP A CA 1
ATOM 648 C C . ASP A 1 81 ? 9.212 19.235 9.032 1.00 85.62 81 ASP A C 1
ATOM 650 O O . ASP A 1 81 ? 8.490 18.233 8.970 1.00 85.62 81 ASP A O 1
ATOM 654 N N . ARG A 1 82 ? 9.887 19.566 10.137 1.00 88.88 82 ARG A N 1
ATOM 655 C CA . ARG A 1 82 ? 9.924 18.742 11.347 1.00 88.88 82 ARG A CA 1
ATOM 656 C C . ARG A 1 82 ? 8.576 18.690 12.064 1.00 88.88 82 ARG A C 1
ATOM 658 O O . ARG A 1 82 ? 8.184 17.617 12.513 1.00 88.88 82 ARG A O 1
ATOM 665 N N . GLU A 1 83 ? 7.859 19.807 12.151 1.00 90.19 83 GLU A N 1
ATOM 666 C CA . GLU A 1 83 ? 6.567 19.859 12.846 1.00 90.19 83 GLU A CA 1
ATOM 667 C C . GLU A 1 83 ? 5.533 19.008 12.102 1.00 90.19 83 GLU A C 1
ATOM 669 O O . GLU A 1 83 ? 4.804 18.215 12.705 1.00 90.19 83 GLU A O 1
ATOM 674 N N . ILE A 1 84 ? 5.540 19.085 10.767 1.00 86.94 84 ILE A N 1
ATOM 675 C CA . ILE A 1 84 ? 4.691 18.246 9.914 1.00 86.94 84 ILE A CA 1
ATOM 676 C C . ILE A 1 84 ? 5.051 16.761 10.069 1.00 86.94 84 ILE A C 1
ATOM 678 O O . ILE A 1 84 ? 4.154 15.914 10.120 1.00 86.94 84 ILE A O 1
ATOM 682 N N . GLN A 1 85 ? 6.341 16.418 10.154 1.00 88.06 85 GLN A N 1
ATOM 683 C CA . GLN A 1 85 ? 6.777 15.035 10.378 1.00 88.06 85 GLN A CA 1
ATOM 684 C C . GLN A 1 85 ? 6.298 14.493 11.729 1.00 88.06 85 GLN A C 1
ATOM 686 O O . GLN A 1 85 ? 5.716 13.409 11.766 1.00 88.06 85 GLN A O 1
ATOM 691 N N . GLU A 1 86 ? 6.472 15.244 12.816 1.00 92.06 86 GLU A N 1
ATOM 692 C CA . GLU A 1 86 ? 6.049 14.838 14.163 1.00 92.06 86 GLU A CA 1
ATOM 693 C C . GLU A 1 86 ? 4.523 14.655 14.254 1.00 92.06 86 GLU A C 1
ATOM 695 O O . GLU A 1 86 ? 4.028 13.652 14.792 1.00 92.06 86 GLU A O 1
ATOM 700 N N . ALA A 1 87 ? 3.757 15.575 13.657 1.00 90.94 87 ALA A N 1
ATOM 701 C CA . ALA A 1 87 ? 2.303 15.468 13.571 1.00 90.94 87 ALA A CA 1
ATOM 702 C C . ALA A 1 87 ? 1.876 14.225 12.774 1.00 90.94 87 ALA A C 1
ATOM 704 O O . ALA A 1 87 ? 1.009 13.457 13.206 1.00 90.94 87 ALA A O 1
ATOM 705 N N . LYS A 1 88 ? 2.533 13.977 11.635 1.00 88.69 88 LYS A N 1
ATOM 706 C CA . LYS A 1 88 ? 2.294 12.803 10.792 1.00 88.69 88 LYS A CA 1
ATOM 707 C C . LYS A 1 88 ? 2.614 11.504 11.530 1.00 88.69 88 LYS A C 1
ATOM 709 O O . LYS A 1 88 ? 1.820 10.567 11.471 1.00 88.69 88 LYS A O 1
ATOM 714 N N . GLU A 1 89 ? 3.738 11.427 12.237 1.00 90.88 89 GLU A N 1
ATOM 715 C CA . GLU A 1 89 ? 4.093 10.257 13.045 1.00 90.88 89 GLU A CA 1
ATOM 716 C C . GLU A 1 89 ? 3.056 9.971 14.129 1.00 90.88 89 GLU A C 1
ATOM 718 O O . GLU A 1 89 ? 2.658 8.819 14.322 1.00 90.88 89 GLU A O 1
ATOM 723 N N . THR A 1 90 ? 2.595 11.012 14.821 1.00 93.94 90 THR A N 1
ATOM 724 C CA . THR A 1 90 ? 1.579 10.891 15.870 1.00 93.94 90 THR A CA 1
ATOM 725 C C . THR A 1 90 ? 0.259 10.381 15.297 1.00 93.94 90 THR A C 1
ATOM 727 O O . THR A 1 90 ? -0.319 9.428 15.827 1.00 93.94 90 THR A O 1
ATOM 730 N N . ALA A 1 91 ? -0.183 10.937 14.165 1.00 91.69 91 ALA A N 1
ATOM 731 C CA . ALA A 1 91 ? -1.377 10.473 13.463 1.00 91.69 91 ALA A CA 1
ATOM 732 C C . ALA A 1 91 ? -1.255 8.997 13.051 1.00 91.69 91 ALA A C 1
ATOM 734 O O . ALA A 1 91 ? -2.152 8.195 13.322 1.00 91.69 91 ALA A O 1
ATOM 735 N N . TRP A 1 92 ? -0.116 8.599 12.474 1.00 91.56 92 TRP A N 1
ATOM 736 C CA . TRP A 1 92 ? 0.108 7.213 12.065 1.00 91.56 92 TRP A CA 1
ATOM 737 C C . TRP A 1 92 ? 0.172 6.242 13.238 1.00 91.56 92 TRP A C 1
ATOM 739 O O . TRP A 1 92 ? -0.381 5.148 13.132 1.00 91.56 92 TRP A O 1
ATOM 749 N N . LYS A 1 93 ? 0.783 6.616 14.368 1.00 91.88 93 LYS A N 1
ATOM 750 C CA . LYS A 1 93 ? 0.776 5.791 15.589 1.00 91.88 93 LYS A CA 1
ATOM 751 C C . LYS A 1 93 ? -0.653 5.524 16.059 1.00 91.88 93 LYS A C 1
ATOM 753 O O . LYS A 1 93 ? -0.990 4.376 16.354 1.00 91.88 93 LYS A O 1
ATOM 758 N N . THR A 1 94 ? -1.500 6.549 16.055 1.00 91.69 94 THR A N 1
ATOM 759 C CA . THR A 1 94 ? -2.920 6.433 16.413 1.00 91.69 94 THR A CA 1
ATOM 760 C C . THR A 1 94 ? -3.683 5.541 15.433 1.00 91.69 94 THR A C 1
ATOM 762 O O . THR A 1 94 ? -4.392 4.631 15.853 1.00 91.69 94 THR A O 1
ATOM 765 N N . ILE A 1 95 ? -3.481 5.715 14.126 1.00 90.56 95 ILE A N 1
ATOM 766 C CA . ILE A 1 95 ? -4.103 4.870 13.094 1.00 90.56 95 ILE A CA 1
ATOM 767 C C . ILE A 1 95 ? -3.658 3.406 13.237 1.00 90.56 95 ILE A C 1
ATOM 769 O 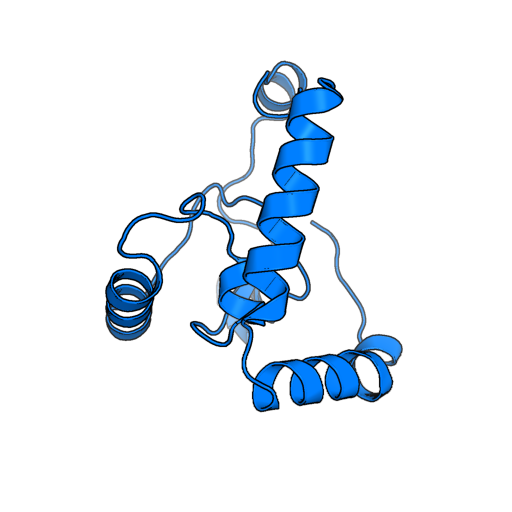O . ILE A 1 95 ? -4.463 2.483 13.179 1.00 90.56 95 ILE A O 1
ATOM 773 N N . TYR A 1 96 ? -2.369 3.156 13.461 1.00 87.94 96 TYR A N 1
ATOM 774 C CA . TYR A 1 96 ? -1.828 1.801 13.546 1.00 87.94 96 TYR A CA 1
ATOM 775 C C . TYR A 1 96 ? -2.175 1.082 14.854 1.00 87.94 96 TYR A C 1
ATOM 777 O O . TYR A 1 96 ? -2.119 -0.158 14.896 1.00 87.94 96 TYR A O 1
ATOM 785 N N . SER A 1 97 ? -2.514 1.818 15.914 1.00 87.06 97 SER A N 1
ATOM 786 C CA . SER A 1 97 ? -2.920 1.237 17.195 1.00 87.06 97 SER A CA 1
ATOM 787 C C . SER A 1 97 ? -4.306 0.587 17.107 1.00 87.06 97 SER A C 1
ATOM 789 O O . SER A 1 97 ? -4.491 -0.489 17.689 1.00 87.06 97 SER A O 1
ATOM 791 N N . SER A 1 98 ? -5.208 1.146 16.288 1.00 83.81 98 SER A N 1
ATOM 792 C CA . SER A 1 98 ? -6.587 0.672 16.080 1.00 83.81 98 SER A CA 1
ATOM 793 C C . SER A 1 98 ? -6.699 -0.624 15.265 1.00 83.81 98 SER A C 1
ATOM 795 O O . SER A 1 98 ? -7.772 -1.221 15.175 1.00 83.81 98 SER A O 1
ATOM 797 N N . ARG A 1 99 ? -5.588 -1.114 14.696 1.00 83.88 99 ARG A N 1
ATOM 798 C CA . ARG A 1 99 ? -5.563 -2.374 13.939 1.00 83.88 99 ARG A CA 1
ATOM 799 C C . ARG A 1 99 ? -6.008 -3.564 14.785 1.00 83.88 99 ARG A C 1
ATOM 801 O O . ARG A 1 99 ? -5.605 -3.714 15.944 1.00 83.88 99 ARG A O 1
ATOM 808 N N . SER A 1 100 ? -6.745 -4.472 14.148 1.00 86.06 100 SER A N 1
ATOM 809 C CA . SER A 1 100 ? -7.213 -5.707 14.777 1.00 86.06 100 SER A CA 1
ATOM 810 C C . SER A 1 100 ? -6.052 -6.592 15.256 1.00 86.06 100 SER A C 1
ATOM 812 O O . SER A 1 100 ? -4.973 -6.638 14.656 1.00 86.06 100 SER A O 1
ATOM 814 N N . LEU A 1 101 ? -6.275 -7.334 16.346 1.00 85.69 101 LEU A N 1
ATOM 815 C CA . LEU A 1 101 ? -5.271 -8.240 16.922 1.00 85.69 101 LEU A CA 1
ATOM 816 C C . LEU A 1 101 ? -4.820 -9.312 15.924 1.00 85.69 101 LEU A C 1
ATOM 818 O O . LEU A 1 101 ? -3.630 -9.604 15.830 1.00 85.69 101 LEU A O 1
ATOM 822 N N . LYS A 1 102 ? -5.753 -9.836 15.120 1.00 87.06 102 LYS A N 1
ATOM 823 C CA . LYS A 1 102 ? -5.465 -10.804 14.052 1.00 87.06 102 LYS A CA 1
ATOM 824 C C . LYS A 1 102 ? -4.385 -10.287 13.100 1.00 87.06 102 LYS A C 1
ATOM 826 O O . LYS A 1 102 ? -3.435 -10.999 12.796 1.00 87.06 102 LYS A O 1
ATOM 831 N N . ILE A 1 103 ? -4.507 -9.036 12.666 1.00 85.56 103 ILE A N 1
ATOM 832 C CA . ILE A 1 103 ? -3.547 -8.403 11.761 1.00 85.56 103 ILE A CA 1
ATOM 833 C C . ILE A 1 103 ? -2.183 -8.216 12.431 1.00 85.56 103 ILE A C 1
ATOM 835 O O . ILE A 1 103 ? -1.150 -8.481 11.814 1.00 85.56 103 ILE A O 1
ATOM 839 N N . LYS A 1 104 ? -2.164 -7.820 13.710 1.00 85.94 104 LYS A N 1
ATOM 840 C CA . LYS A 1 104 ? -0.922 -7.701 14.490 1.00 85.94 104 LYS A CA 1
ATOM 841 C C . LYS A 1 104 ? -0.188 -9.047 14.573 1.00 85.94 104 LYS A C 1
ATOM 843 O O . LYS A 1 104 ? 1.016 -9.089 14.325 1.00 85.94 104 LYS A O 1
ATOM 848 N N . LEU A 1 105 ? -0.913 -10.140 14.828 1.00 87.88 105 LEU A N 1
ATOM 849 C CA . LEU A 1 105 ? -0.357 -11.497 14.882 1.00 87.88 105 LEU A CA 1
ATOM 850 C C . LEU A 1 105 ? 0.154 -11.978 13.519 1.00 87.88 105 LEU A C 1
ATOM 852 O O . LEU A 1 105 ? 1.279 -12.463 13.431 1.00 87.88 105 LEU A O 1
ATOM 856 N N . ILE A 1 106 ? -0.622 -11.789 12.446 1.00 86.44 106 ILE A N 1
ATOM 857 C CA . ILE A 1 106 ? -0.201 -12.152 11.082 1.00 86.44 106 ILE A CA 1
ATOM 858 C C . ILE A 1 106 ? 1.074 -11.399 10.691 1.00 86.44 106 ILE A C 1
ATOM 860 O O . ILE A 1 106 ? 1.980 -11.992 10.105 1.00 86.44 106 ILE A O 1
ATOM 864 N N . LYS A 1 107 ? 1.173 -10.106 11.030 1.00 84.88 107 LYS A N 1
ATOM 865 C CA . LYS A 1 107 ? 2.380 -9.309 10.777 1.00 84.88 107 LYS A CA 1
ATOM 866 C C . LYS A 1 107 ? 3.577 -9.845 11.564 1.00 84.88 107 LYS A C 1
ATOM 868 O O . LYS A 1 107 ?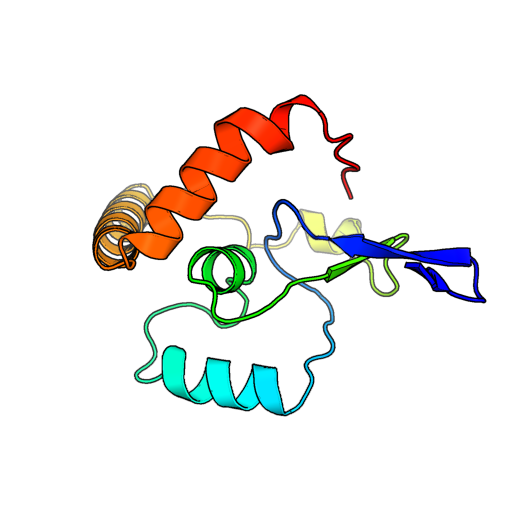 4.645 -10.003 10.981 1.00 84.88 107 LYS A O 1
ATOM 873 N N . ALA A 1 108 ? 3.403 -10.153 12.849 1.00 87.44 108 ALA A N 1
ATOM 874 C CA . ALA A 1 108 ? 4.466 -10.726 13.675 1.00 87.44 108 ALA A CA 1
ATOM 875 C C . ALA A 1 108 ? 4.959 -12.068 13.114 1.00 87.44 108 ALA A C 1
ATOM 877 O O . ALA A 1 108 ? 6.161 -12.253 12.933 1.00 87.44 108 ALA A O 1
ATOM 878 N N . PHE A 1 109 ? 4.038 -12.962 12.746 1.00 86.69 109 PHE A N 1
ATOM 879 C CA . PHE A 1 109 ? 4.379 -14.247 12.141 1.00 86.69 109 PHE A CA 1
ATOM 880 C C . PHE A 1 109 ? 5.118 -14.074 10.808 1.00 86.69 109 PHE A C 1
ATOM 882 O O . PHE A 1 109 ? 6.156 -14.693 10.592 1.00 86.69 109 PHE A O 1
ATOM 889 N N . ASN A 1 110 ? 4.647 -13.170 9.941 1.00 83.75 110 ASN A N 1
ATOM 890 C CA . ASN A 1 110 ? 5.332 -12.864 8.685 1.00 83.75 110 ASN A CA 1
ATOM 891 C C . ASN A 1 110 ? 6.766 -12.372 8.910 1.00 83.75 110 ASN A C 1
ATOM 893 O O . ASN A 1 110 ? 7.681 -12.815 8.221 1.00 83.75 110 ASN A O 1
ATOM 897 N N . LEU A 1 111 ? 6.978 -11.477 9.877 1.00 85.00 111 LEU A N 1
ATOM 898 C CA . LEU A 1 111 ? 8.304 -10.930 10.170 1.00 85.00 111 LEU A CA 1
ATOM 899 C C . LEU A 1 111 ? 9.271 -11.978 10.728 1.00 85.00 111 LEU A C 1
ATOM 901 O O . LEU A 1 111 ? 10.452 -11.926 10.399 1.00 85.00 111 LEU A O 1
ATOM 905 N N . LEU A 1 112 ? 8.778 -12.905 11.550 1.00 87.88 112 LEU A N 1
ATOM 906 C CA . LEU A 1 112 ? 9.601 -13.925 12.199 1.00 87.88 112 LEU A CA 1
ATOM 907 C C . LEU A 1 112 ? 9.894 -15.118 11.283 1.00 87.88 112 LEU A C 1
ATOM 909 O O . LEU A 1 112 ? 11.016 -15.614 11.276 1.00 87.88 112 LEU A O 1
ATOM 913 N N . PHE A 1 113 ? 8.906 -15.567 10.507 1.00 85.81 113 PHE A N 1
ATOM 914 C CA . PHE A 1 113 ? 8.966 -16.872 9.838 1.00 85.81 113 PHE A CA 1
ATOM 915 C C . PHE A 1 113 ? 8.920 -16.817 8.317 1.00 85.81 113 PHE A C 1
ATOM 917 O O . PHE A 1 113 ? 9.337 -17.776 7.681 1.00 85.81 113 PHE A O 1
ATOM 924 N N . HIS A 1 114 ? 8.436 -15.731 7.711 1.00 78.75 114 HIS A N 1
ATOM 925 C CA . HIS A 1 114 ? 8.409 -15.613 6.249 1.00 78.75 114 HIS A CA 1
ATOM 926 C C . HIS A 1 114 ? 9.506 -14.691 5.728 1.00 78.75 114 HIS A C 1
ATOM 928 O O . HIS A 1 114 ? 10.240 -15.065 4.816 1.00 78.75 114 HIS A O 1
ATOM 934 N N . ARG A 1 115 ? 9.667 -13.510 6.333 1.00 79.69 115 ARG A N 1
ATOM 935 C CA . ARG A 1 115 ? 10.605 -12.483 5.870 1.00 79.69 115 ARG A CA 1
ATOM 936 C C . ARG A 1 115 ? 12.054 -12.976 5.736 1.00 79.69 115 ARG A C 1
ATOM 938 O O . ARG A 1 115 ? 12.646 -12.667 4.705 1.00 79.69 115 ARG A O 1
ATOM 945 N N . PRO A 1 116 ? 12.651 -13.707 6.700 1.00 84.75 116 PRO A N 1
ATOM 946 C CA . PRO A 1 116 ? 14.065 -14.0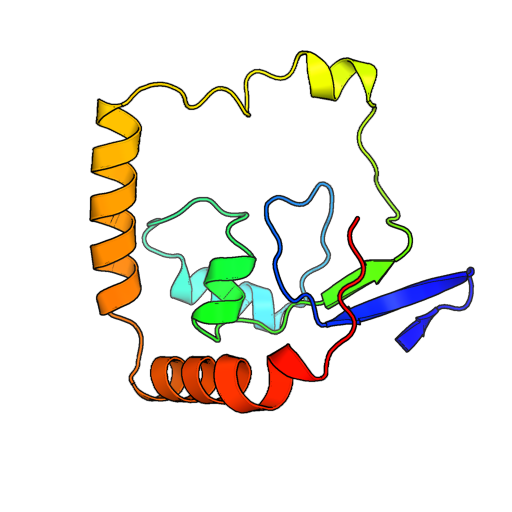88 6.608 1.00 84.75 116 PRO A CA 1
ATOM 947 C C . PRO A 1 116 ? 14.389 -14.989 5.411 1.00 84.75 116 PRO A C 1
ATOM 949 O O . PRO A 1 116 ? 15.534 -15.045 4.978 1.00 84.75 116 PRO A O 1
ATOM 952 N N . PHE A 1 117 ? 13.382 -15.676 4.868 1.00 84.62 117 PHE A N 1
ATOM 953 C CA . PHE A 1 117 ? 13.548 -16.678 3.817 1.00 84.62 117 PHE A CA 1
ATOM 954 C C . PHE A 1 117 ? 13.122 -16.173 2.432 1.00 84.62 117 PHE A C 1
ATOM 956 O O . PHE A 1 117 ? 13.148 -16.933 1.467 1.00 84.62 117 PHE A O 1
ATOM 963 N N . GLN A 1 118 ? 12.722 -14.902 2.309 1.00 82.88 118 GLN A N 1
ATOM 964 C CA . GLN A 1 118 ? 12.276 -14.318 1.045 1.00 82.88 118 GLN A CA 1
ATOM 965 C C . GLN A 1 118 ? 13.364 -13.466 0.389 1.00 82.88 118 GLN A C 1
ATOM 967 O O . GLN A 1 118 ? 13.946 -12.572 1.004 1.00 82.88 118 GLN A O 1
ATOM 972 N N . LYS A 1 119 ? 13.584 -13.692 -0.910 1.00 84.38 119 LYS A N 1
ATOM 973 C CA . LYS A 1 119 ? 14.393 -12.805 -1.750 1.00 84.38 119 LYS A CA 1
ATOM 974 C C . LYS A 1 119 ? 13.553 -11.592 -2.149 1.00 84.38 119 LYS A C 1
ATOM 976 O O . LYS A 1 119 ? 12.568 -11.734 -2.866 1.00 84.38 119 LYS A O 1
ATOM 981 N N . ILE A 1 120 ? 13.956 -10.405 -1.701 1.00 83.81 120 ILE A N 1
ATOM 982 C CA . ILE A 1 120 ? 13.295 -9.144 -2.060 1.00 83.81 120 ILE A CA 1
ATOM 983 C C . ILE A 1 120 ? 13.968 -8.575 -3.309 1.00 83.81 120 ILE A C 1
ATOM 985 O O . ILE A 1 120 ? 15.164 -8.283 -3.295 1.00 83.81 120 ILE A O 1
ATOM 989 N N . ILE A 1 121 ? 13.188 -8.408 -4.372 1.00 82.25 121 ILE A N 1
ATOM 990 C CA . ILE A 1 121 ? 13.593 -7.677 -5.575 1.00 82.25 121 ILE A CA 1
ATOM 991 C C . ILE A 1 121 ? 13.216 -6.211 -5.355 1.00 82.25 121 ILE A C 1
ATOM 993 O O . ILE A 1 121 ? 12.093 -5.922 -4.942 1.00 82.25 121 ILE A O 1
ATOM 997 N N . LYS A 1 122 ? 14.167 -5.299 -5.568 1.00 79.31 122 LYS A N 1
ATOM 998 C CA . LYS A 1 122 ? 13.917 -3.855 -5.515 1.00 79.31 122 LYS A CA 1
ATOM 999 C C . LYS A 1 122 ? 13.643 -3.347 -6.929 1.00 79.31 122 LYS A C 1
ATOM 1001 O O . LYS A 1 122 ? 14.355 -3.752 -7.846 1.00 79.31 122 LYS A O 1
ATOM 1006 N N . GLN A 1 123 ? 12.622 -2.505 -7.052 1.00 69.31 123 GLN A N 1
ATOM 1007 C CA . GLN A 1 123 ? 12.388 -1.635 -8.205 1.00 69.31 123 GLN A CA 1
ATOM 1008 C C . GLN A 1 123 ? 12.945 -0.254 -7.882 1.00 69.31 123 GLN A C 1
ATOM 1010 O O . GLN A 1 123 ? 12.883 0.119 -6.684 1.00 69.31 123 GLN A O 1
#